Protein AF-A0A1S1V8X4-F1 (afdb_monomer)

Mean predicted aligned error: 3.99 Å

Structure (mmCIF, N/CA/C/O backbone):
data_AF-A0A1S1V8X4-F1
#
_entry.id   AF-A0A1S1V8X4-F1
#
loop_
_atom_site.group_PDB
_atom_site.id
_atom_site.type_symbol
_atom_site.label_atom_id
_atom_site.label_alt_id
_atom_site.label_comp_id
_atom_site.label_asym_id
_atom_site.label_entity_id
_atom_site.label_seq_id
_atom_site.pdbx_PDB_ins_code
_atom_site.Cartn_x
_atom_site.Cartn_y
_atom_site.Cartn_z
_atom_site.occupancy
_atom_site.B_iso_or_equiv
_atom_site.auth_seq_id
_atom_site.auth_comp_id
_atom_site.auth_asym_id
_atom_site.auth_atom_id
_atom_site.pdbx_PDB_model_num
ATOM 1 N N . MET A 1 1 ? -16.326 4.454 9.760 1.00 77.94 1 MET A N 1
ATOM 2 C CA . MET A 1 1 ? -15.404 3.964 8.717 1.00 77.94 1 MET A CA 1
ATOM 3 C C . MET A 1 1 ? -14.803 2.670 9.233 1.00 77.94 1 MET A C 1
ATOM 5 O O . MET A 1 1 ? -14.489 2.622 10.414 1.00 77.94 1 MET A O 1
ATOM 9 N N . THR A 1 2 ? -14.769 1.613 8.429 1.00 92.12 2 THR A N 1
ATOM 10 C CA . THR A 1 2 ? -14.274 0.290 8.850 1.00 92.12 2 THR A CA 1
ATOM 11 C C . THR A 1 2 ? -12.758 0.175 8.656 1.00 92.12 2 THR A C 1
ATOM 13 O O . THR A 1 2 ? -12.177 0.947 7.893 1.00 92.12 2 THR A O 1
ATOM 16 N N . ASN A 1 3 ? -12.111 -0.817 9.282 1.00 92.88 3 ASN A N 1
ATOM 17 C CA . ASN A 1 3 ? -10.682 -1.092 9.050 1.00 92.88 3 ASN A CA 1
ATOM 18 C C . ASN A 1 3 ? -10.402 -1.365 7.566 1.00 92.88 3 ASN A C 1
ATOM 20 O O . ASN A 1 3 ? -9.418 -0.878 7.019 1.00 92.88 3 ASN A O 1
ATOM 24 N N . LYS A 1 4 ? -11.315 -2.065 6.881 1.00 96.38 4 LYS A N 1
ATOM 25 C CA . LYS A 1 4 ? -11.238 -2.285 5.433 1.00 96.38 4 LYS A CA 1
ATOM 26 C C . LYS A 1 4 ? -11.271 -0.974 4.644 1.00 96.38 4 LYS A C 1
ATOM 28 O O . LYS A 1 4 ? -10.468 -0.803 3.731 1.00 96.38 4 LYS A O 1
ATOM 33 N N . ASP A 1 5 ? -12.144 -0.039 5.013 1.00 96.69 5 ASP A N 1
ATOM 34 C CA . ASP A 1 5 ? -12.201 1.276 4.361 1.00 96.69 5 ASP A CA 1
ATOM 35 C C . ASP A 1 5 ? -10.892 2.056 4.555 1.00 96.69 5 ASP A C 1
ATOM 37 O O . ASP A 1 5 ? -10.409 2.678 3.612 1.00 96.69 5 ASP A O 1
ATOM 41 N N . LEU A 1 6 ? -10.287 1.985 5.747 1.00 97.06 6 LEU A N 1
ATOM 42 C CA . LEU A 1 6 ? -8.994 2.613 6.046 1.00 97.06 6 LEU A CA 1
ATOM 43 C C . LEU A 1 6 ? -7.850 1.999 5.226 1.00 97.06 6 LEU A C 1
ATOM 45 O O . LEU A 1 6 ? -7.038 2.733 4.667 1.00 97.06 6 LEU A O 1
ATOM 49 N N . MET A 1 7 ? -7.819 0.673 5.079 1.00 97.94 7 MET A N 1
ATOM 50 C CA . MET A 1 7 ? -6.833 -0.023 4.242 1.00 97.94 7 MET A CA 1
ATOM 51 C C . MET A 1 7 ? -6.974 0.344 2.756 1.00 97.94 7 MET A C 1
ATOM 53 O O . MET A 1 7 ? -5.985 0.625 2.078 1.00 97.94 7 MET A O 1
ATOM 57 N N . LEU A 1 8 ? -8.205 0.418 2.240 1.00 97.75 8 LEU A N 1
ATOM 58 C CA . LEU A 1 8 ? -8.458 0.866 0.866 1.00 97.75 8 LEU A CA 1
ATOM 59 C C . LEU A 1 8 ? -8.122 2.353 0.676 1.00 97.75 8 LEU A C 1
ATOM 61 O O . LEU A 1 8 ? -7.606 2.739 -0.376 1.00 97.75 8 LEU A O 1
ATOM 65 N N . LYS A 1 9 ? -8.367 3.191 1.691 1.00 98.12 9 LYS A N 1
ATOM 66 C CA . LYS A 1 9 ? -7.989 4.610 1.682 1.00 98.12 9 LYS A CA 1
ATOM 67 C C . LYS A 1 9 ? -6.474 4.789 1.645 1.00 98.12 9 LYS A C 1
ATOM 69 O O . LYS A 1 9 ? -5.987 5.611 0.871 1.00 98.12 9 LYS A O 1
ATOM 74 N N . TYR A 1 10 ? -5.742 3.986 2.412 1.00 98.31 10 TYR A N 1
ATOM 75 C CA . TYR A 1 10 ? -4.287 3.934 2.353 1.00 98.31 10 TYR A CA 1
ATOM 76 C C . TYR A 1 10 ? -3.794 3.618 0.931 1.00 98.31 10 TYR A C 1
ATOM 78 O O . TYR A 1 10 ? -2.967 4.359 0.410 1.00 98.31 10 TYR A O 1
ATOM 86 N N . ILE A 1 11 ? -4.362 2.612 0.248 1.00 98.00 11 ILE A N 1
ATOM 87 C CA . ILE A 1 11 ? -3.997 2.306 -1.150 1.00 98.00 11 ILE A CA 1
ATOM 88 C C . ILE A 1 11 ? -4.259 3.489 -2.090 1.00 98.00 11 ILE A C 1
ATOM 90 O O . ILE A 1 11 ? -3.450 3.768 -2.973 1.00 98.00 11 ILE A O 1
ATOM 94 N N . GLN A 1 12 ? -5.359 4.224 -1.906 1.00 97.62 12 GLN A N 1
ATOM 95 C CA . GLN A 1 12 ? -5.619 5.427 -2.702 1.00 97.62 12 GLN A CA 1
ATOM 96 C C . GLN A 1 12 ? -4.532 6.491 -2.509 1.00 97.62 12 GLN A C 1
ATOM 98 O O . GLN A 1 12 ? -4.036 7.025 -3.500 1.00 97.62 12 GLN A O 1
ATOM 103 N N . LYS A 1 13 ? -4.137 6.778 -1.263 1.00 97.62 13 LYS A N 1
ATOM 104 C CA . LYS A 1 13 ? -3.058 7.736 -0.966 1.00 97.62 13 LYS A CA 1
ATOM 105 C C . LYS A 1 13 ? -1.712 7.246 -1.495 1.00 97.62 13 LYS A C 1
ATOM 107 O O . LYS A 1 13 ? -1.004 7.989 -2.163 1.00 97.62 13 LYS A O 1
ATOM 112 N N . PHE A 1 14 ? -1.412 5.964 -1.311 1.00 97.81 14 PHE A N 1
ATOM 113 C CA . PHE A 1 14 ? -0.212 5.327 -1.844 1.00 97.81 14 PHE A CA 1
ATOM 114 C C . PHE A 1 14 ? -0.094 5.480 -3.368 1.00 97.81 14 PHE A C 1
ATOM 116 O O . PHE A 1 14 ? 0.974 5.831 -3.866 1.00 97.81 14 PHE A O 1
ATOM 123 N N . ARG A 1 15 ? -1.189 5.292 -4.119 1.00 95.94 15 ARG A N 1
ATOM 124 C CA . ARG A 1 15 ? -1.216 5.519 -5.577 1.00 95.94 15 ARG A CA 1
ATOM 125 C C . ARG A 1 15 ? -0.902 6.965 -5.941 1.00 95.94 15 ARG A C 1
ATOM 127 O O . ARG A 1 15 ? -0.119 7.198 -6.857 1.00 95.94 15 ARG A O 1
ATOM 134 N N . LEU A 1 16 ? -1.492 7.926 -5.231 1.00 95.19 16 LEU A N 1
ATOM 135 C CA . LEU A 1 16 ? -1.232 9.349 -5.461 1.00 95.19 16 LEU A CA 1
ATOM 136 C C . LEU A 1 16 ? 0.243 9.687 -5.217 1.00 95.19 16 LEU A C 1
ATOM 138 O O . LEU A 1 16 ? 0.875 10.315 -6.063 1.00 95.19 16 LEU A O 1
ATOM 142 N N . GLU A 1 17 ? 0.810 9.195 -4.118 1.00 94.81 17 GLU A N 1
ATOM 143 C CA . GLU A 1 17 ? 2.219 9.398 -3.782 1.00 94.81 17 GLU A CA 1
ATOM 144 C C . GLU A 1 17 ? 3.172 8.742 -4.797 1.00 94.81 17 GLU A C 1
ATOM 146 O O . GLU A 1 17 ? 4.228 9.310 -5.103 1.00 94.81 17 GLU A O 1
ATOM 151 N N . CYS A 1 18 ? 2.798 7.572 -5.338 1.00 92.38 18 CYS A N 1
ATOM 152 C CA . CYS A 1 18 ? 3.511 6.915 -6.435 1.00 92.38 18 CYS A CA 1
ATOM 153 C C . CYS A 1 18 ? 3.514 7.795 -7.686 1.00 92.38 18 CYS A C 1
ATOM 155 O O . CYS A 1 18 ? 4.582 8.058 -8.232 1.00 92.38 18 CYS A O 1
ATOM 157 N N . HIS A 1 19 ? 2.341 8.264 -8.121 1.00 89.75 19 HIS A N 1
ATOM 158 C CA . HIS A 1 19 ? 2.214 9.113 -9.307 1.00 89.75 19 HIS A CA 1
ATOM 159 C C . HIS A 1 19 ? 3.016 10.403 -9.164 1.00 89.75 19 HIS A C 1
ATOM 161 O O . HIS A 1 19 ? 3.830 10.701 -10.030 1.00 89.75 19 HIS A O 1
ATOM 167 N N . TYR A 1 20 ? 2.883 11.095 -8.030 1.00 88.25 20 TYR A N 1
ATOM 168 C CA . TYR A 1 20 ? 3.633 12.319 -7.760 1.00 88.25 20 TYR A CA 1
ATOM 169 C C . TYR A 1 20 ? 5.149 12.120 -7.902 1.00 88.25 20 TYR A C 1
ATOM 171 O O . TYR A 1 20 ? 5.835 12.934 -8.510 1.00 88.25 20 TYR A O 1
ATOM 179 N N . ARG A 1 21 ? 5.693 11.013 -7.383 1.00 88.19 21 ARG A N 1
ATOM 180 C CA . ARG A 1 21 ? 7.138 10.733 -7.464 1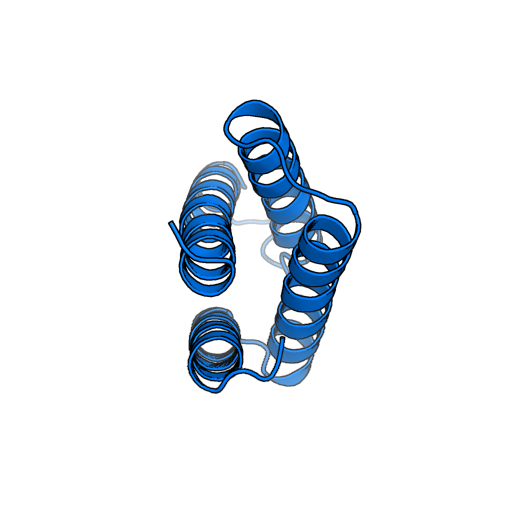.00 88.19 21 ARG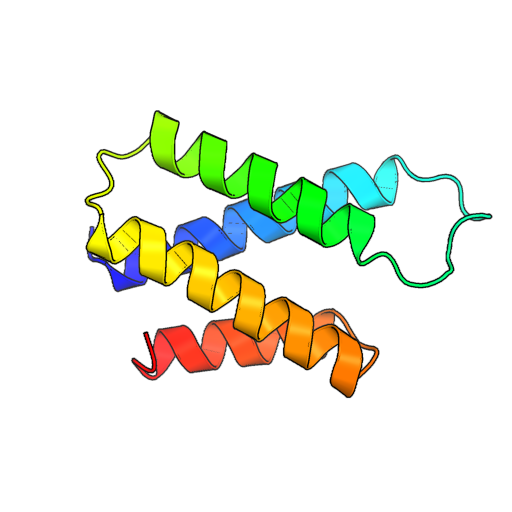 A CA 1
ATOM 181 C C . ARG A 1 21 ? 7.589 10.255 -8.837 1.00 88.19 21 ARG A C 1
ATOM 183 O O . ARG A 1 21 ? 8.695 10.598 -9.251 1.00 88.19 21 ARG A O 1
ATOM 190 N N . LEU A 1 22 ? 6.764 9.472 -9.528 1.00 83.25 22 LEU A N 1
ATOM 191 C CA . LEU A 1 22 ? 7.042 9.044 -10.899 1.00 83.25 22 LEU A CA 1
ATOM 192 C C . LEU A 1 22 ? 7.070 10.250 -11.846 1.00 83.25 22 LEU A C 1
ATOM 194 O O . LEU A 1 22 ? 7.992 10.370 -12.642 1.00 83.25 22 LEU A O 1
ATOM 198 N N . AS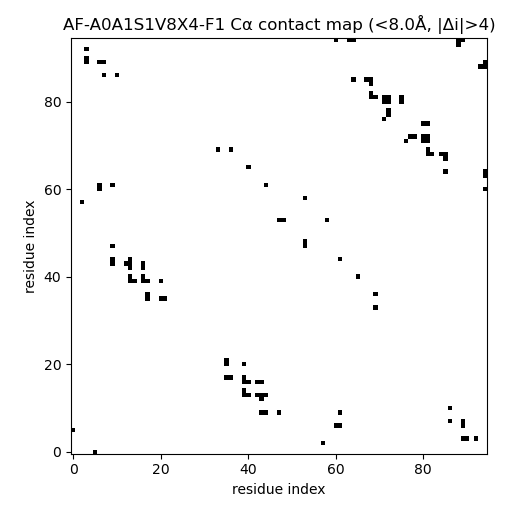P A 1 23 ? 6.153 11.202 -11.678 1.00 80.31 23 ASP A N 1
ATOM 199 C CA . ASP A 1 23 ? 6.132 12.442 -12.463 1.00 80.31 23 ASP A CA 1
ATOM 200 C C . ASP A 1 23 ? 7.350 13.346 -12.181 1.00 80.31 23 ASP A C 1
ATOM 202 O O . ASP A 1 23 ? 7.750 14.150 -13.023 1.00 80.31 23 ASP A O 1
ATOM 206 N N . MET A 1 24 ? 7.961 13.215 -11.000 1.00 76.62 24 MET A N 1
ATOM 207 C CA . MET A 1 24 ? 9.155 13.965 -10.596 1.00 76.62 24 MET A CA 1
ATOM 208 C C . MET A 1 24 ? 10.482 13.275 -10.934 1.00 76.62 24 MET A C 1
ATOM 210 O O . MET A 1 24 ? 11.540 13.887 -10.757 1.00 76.62 24 MET A O 1
ATOM 214 N N . THR A 1 25 ? 10.469 12.017 -11.381 1.00 69.25 25 THR A N 1
ATOM 215 C CA . THR A 1 25 ? 11.699 11.289 -11.711 1.00 69.25 25 THR A CA 1
ATOM 216 C C . THR A 1 25 ? 12.043 11.467 -13.185 1.00 69.25 25 THR A C 1
ATOM 218 O O . THR A 1 25 ? 11.226 11.253 -14.074 1.00 69.25 25 THR A O 1
ATOM 221 N N . ALA A 1 26 ? 13.277 11.901 -13.458 1.00 63.62 26 ALA A N 1
ATOM 222 C CA . ALA A 1 26 ? 13.770 12.013 -14.825 1.00 63.62 26 ALA A CA 1
ATOM 223 C C . ALA A 1 26 ? 13.828 10.617 -15.468 1.00 63.62 26 ALA A C 1
ATOM 225 O O . ALA A 1 26 ? 14.306 9.666 -14.849 1.00 63.62 26 ALA A O 1
ATOM 226 N N . SER A 1 27 ? 13.396 10.522 -16.727 1.00 58.22 27 SER A N 1
ATOM 227 C CA . SER A 1 27 ? 13.228 9.297 -17.529 1.00 58.22 27 SER A CA 1
ATOM 228 C C . SER A 1 27 ? 14.473 8.402 -17.682 1.00 58.22 27 SER A C 1
ATOM 230 O O . SER A 1 27 ? 14.390 7.331 -18.268 1.00 58.22 27 SER A O 1
ATOM 232 N N . GLU A 1 28 ? 15.630 8.817 -17.166 1.00 52.62 28 GLU A N 1
ATOM 233 C CA . GLU A 1 28 ? 16.900 8.080 -17.226 1.00 52.62 28 GLU A CA 1
ATOM 234 C C . GLU A 1 28 ? 17.126 7.145 -16.015 1.00 52.62 28 GLU A C 1
ATOM 236 O O . GLU A 1 28 ? 18.039 6.322 -16.041 1.00 52.62 28 GLU A O 1
ATOM 241 N N . TYR A 1 29 ? 16.287 7.225 -14.971 1.00 51.78 29 TYR A N 1
ATOM 242 C CA . TYR A 1 29 ? 16.388 6.423 -13.735 1.00 51.78 29 TYR A CA 1
ATOM 243 C C . TYR A 1 29 ? 15.430 5.217 -13.681 1.00 51.78 29 TYR A C 1
ATOM 245 O O . TYR A 1 29 ? 15.172 4.676 -12.609 1.00 51.78 29 TYR A O 1
ATOM 253 N N . ASP A 1 30 ? 14.939 4.762 -14.836 1.00 51.62 30 ASP A N 1
ATOM 254 C CA . ASP A 1 30 ? 13.878 3.750 -15.006 1.00 51.62 30 ASP A CA 1
ATOM 255 C C . ASP A 1 30 ? 14.271 2.309 -14.581 1.00 51.62 30 ASP A C 1
ATOM 257 O O . ASP A 1 30 ? 13.591 1.329 -14.883 1.00 51.62 30 ASP A O 1
ATOM 261 N N . GLN A 1 31 ? 15.390 2.142 -13.866 1.00 52.03 31 GLN A N 1
ATOM 262 C CA . GLN A 1 31 ? 15.789 0.859 -13.291 1.00 52.03 31 GLN A CA 1
ATOM 263 C C . GLN A 1 31 ? 15.074 0.640 -11.954 1.00 52.03 31 GLN A C 1
ATOM 265 O O . GLN A 1 31 ? 15.502 1.129 -10.914 1.00 52.03 31 GLN A O 1
ATOM 270 N N . MET A 1 32 ? 13.972 -0.110 -12.016 1.00 61.47 32 MET A N 1
ATOM 271 C CA . MET A 1 32 ? 13.181 -0.649 -10.905 1.00 61.47 32 MET A CA 1
ATOM 272 C C . MET A 1 32 ? 12.850 0.378 -9.789 1.00 61.47 32 MET A C 1
ATOM 274 O O . MET A 1 32 ? 13.602 0.543 -8.821 1.00 61.47 32 MET A O 1
ATOM 278 N N . PRO A 1 33 ? 11.684 1.048 -9.855 1.00 72.38 33 PRO A N 1
ATOM 279 C CA . PRO A 1 33 ? 11.312 2.159 -8.971 1.00 72.38 33 PRO A CA 1
ATOM 280 C C . PRO A 1 33 ? 10.933 1.729 -7.535 1.00 72.38 33 PRO A C 1
ATOM 282 O O . PRO A 1 33 ? 10.107 2.362 -6.887 1.00 72.38 33 PRO A O 1
ATOM 285 N N . ILE A 1 34 ? 11.545 0.678 -6.978 1.00 81.06 34 ILE A N 1
ATOM 286 C CA . ILE A 1 34 ? 11.291 0.208 -5.601 1.00 81.06 34 ILE A CA 1
ATOM 287 C C . ILE A 1 34 ? 11.514 1.339 -4.590 1.00 81.06 34 ILE A C 1
ATOM 289 O O . ILE A 1 34 ? 10.723 1.531 -3.672 1.00 81.06 34 ILE A O 1
ATOM 293 N N . HIS A 1 35 ? 12.556 2.148 -4.786 1.00 84.25 35 HIS A N 1
ATOM 294 C CA . HIS A 1 35 ? 12.824 3.309 -3.937 1.00 84.25 35 HIS A CA 1
ATOM 295 C C . HIS A 1 35 ? 11.708 4.370 -4.014 1.00 84.25 35 HIS A C 1
ATOM 297 O O . HIS A 1 35 ? 11.408 5.011 -3.005 1.00 84.25 35 HIS A O 1
ATOM 303 N N . ILE A 1 36 ? 11.059 4.516 -5.177 1.00 88.31 36 ILE A N 1
ATOM 304 C CA . ILE A 1 36 ? 9.890 5.383 -5.359 1.00 88.31 36 ILE A CA 1
ATOM 305 C C . ILE A 1 36 ? 8.709 4.832 -4.566 1.00 88.31 36 ILE A C 1
ATOM 307 O O . ILE A 1 36 ? 8.096 5.576 -3.803 1.00 88.31 36 ILE A O 1
ATOM 311 N N . TYR A 1 37 ? 8.425 3.533 -4.686 1.00 92.12 37 TYR A N 1
ATOM 312 C CA . TYR A 1 37 ? 7.328 2.890 -3.961 1.00 92.12 37 TYR A CA 1
ATOM 313 C C . TYR A 1 37 ? 7.540 2.931 -2.450 1.00 92.12 37 TYR A C 1
ATOM 315 O O . TYR A 1 37 ? 6.621 3.279 -1.717 1.00 92.12 37 TYR A O 1
ATOM 323 N N . LYS A 1 38 ? 8.765 2.719 -1.970 1.00 93.94 38 LYS A N 1
ATOM 324 C CA . LYS A 1 38 ? 9.097 2.878 -0.551 1.00 93.94 38 LYS A CA 1
ATOM 325 C C . LYS A 1 38 ? 8.868 4.307 -0.062 1.00 93.94 38 LYS A C 1
ATOM 327 O O . LYS A 1 38 ? 8.310 4.525 1.014 1.00 93.94 38 LYS A O 1
ATOM 332 N N . GLY A 1 39 ? 9.280 5.295 -0.857 1.00 93.81 39 GLY A N 1
ATOM 333 C CA . GLY A 1 39 ? 9.033 6.706 -0.565 1.00 93.81 39 GLY A CA 1
ATOM 334 C C . GLY A 1 39 ? 7.546 7.069 -0.584 1.00 93.81 39 GLY A C 1
ATOM 335 O O . GLY A 1 39 ? 7.121 7.913 0.206 1.00 93.81 39 GLY A O 1
ATOM 336 N N . ALA A 1 40 ? 6.767 6.437 -1.462 1.00 95.88 40 ALA A N 1
ATOM 337 C CA . ALA A 1 40 ? 5.327 6.625 -1.557 1.00 95.88 40 ALA A CA 1
ATOM 338 C C . ALA A 1 40 ? 4.579 5.973 -0.388 1.00 95.88 40 ALA A C 1
ATOM 340 O O . ALA A 1 40 ? 3.663 6.578 0.160 1.00 95.88 40 ALA A O 1
ATOM 341 N N . HIS A 1 41 ? 5.007 4.784 0.041 1.00 97.62 41 HIS A N 1
ATOM 342 C CA . HIS A 1 41 ? 4.490 4.124 1.237 1.00 97.62 41 HIS A C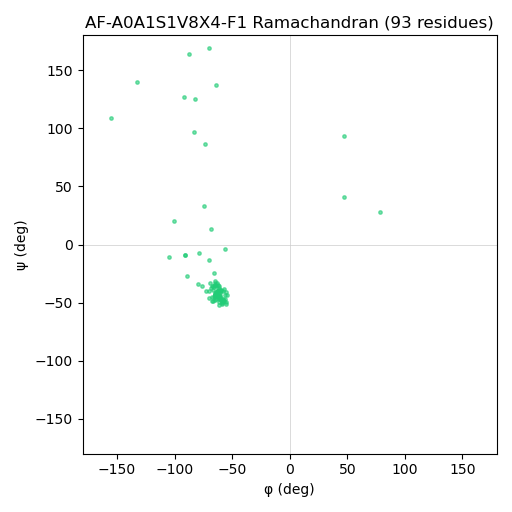A 1
ATOM 343 C C . HIS A 1 41 ? 4.686 4.997 2.467 1.00 97.62 41 HIS A C 1
ATOM 345 O O . HIS A 1 41 ? 3.716 5.267 3.166 1.00 97.62 41 HIS A O 1
ATOM 351 N N . LYS A 1 42 ? 5.906 5.507 2.681 1.00 97.25 42 LYS A N 1
ATOM 352 C CA . LYS A 1 42 ? 6.179 6.402 3.807 1.00 97.25 42 LYS A CA 1
ATOM 353 C C . LYS A 1 42 ? 5.266 7.632 3.789 1.00 97.25 42 LYS A C 1
ATOM 355 O O . LYS A 1 42 ? 4.658 7.939 4.804 1.00 97.25 42 LYS A O 1
ATOM 360 N N . GLY A 1 43 ? 5.145 8.300 2.638 1.00 97.06 43 GLY A N 1
ATOM 361 C CA . GLY A 1 43 ? 4.284 9.479 2.500 1.00 97.06 43 GLY A CA 1
ATOM 362 C C . GLY A 1 43 ? 2.820 9.174 2.821 1.00 97.06 43 GLY A C 1
ATOM 363 O O . GLY A 1 43 ? 2.218 9.841 3.657 1.00 97.06 43 GLY A O 1
ATOM 364 N N . ALA A 1 44 ? 2.276 8.108 2.231 1.00 97.94 44 ALA A N 1
ATOM 365 C CA . ALA A 1 44 ? 0.898 7.695 2.469 1.00 97.94 44 ALA A CA 1
ATOM 366 C C . ALA A 1 44 ? 0.661 7.233 3.915 1.00 97.94 44 ALA A C 1
ATOM 368 O O . ALA A 1 44 ? -0.401 7.496 4.473 1.00 97.94 44 ALA A O 1
ATOM 369 N N . PHE A 1 45 ? 1.630 6.553 4.531 1.00 97.88 45 PHE A N 1
ATOM 370 C CA . PHE A 1 45 ? 1.551 6.105 5.919 1.00 97.88 45 PHE A CA 1
ATOM 371 C C . PHE A 1 45 ? 1.558 7.292 6.890 1.00 97.88 45 PHE A C 1
ATOM 373 O O . PHE A 1 45 ? 0.676 7.379 7.742 1.00 97.88 45 PHE A O 1
ATOM 380 N N . ASP A 1 46 ? 2.490 8.236 6.722 1.00 97.25 46 ASP A N 1
ATOM 381 C CA . ASP A 1 46 ? 2.572 9.456 7.535 1.00 97.25 46 ASP A CA 1
ATOM 382 C C . ASP A 1 46 ? 1.274 10.283 7.416 1.00 97.25 46 ASP A C 1
ATOM 384 O O . ASP A 1 46 ? 0.747 10.780 8.413 1.00 97.25 46 ASP A O 1
ATOM 388 N N . GLU A 1 47 ? 0.703 10.372 6.210 1.00 97.00 47 GLU A N 1
ATOM 389 C CA . GLU A 1 47 ? -0.569 11.057 5.970 1.00 97.00 47 GLU A CA 1
ATOM 390 C C . GLU A 1 47 ? -1.739 10.344 6.666 1.00 97.00 47 GLU A C 1
ATOM 392 O O . GLU A 1 47 ? -2.532 10.992 7.351 1.00 97.00 47 GLU A O 1
ATOM 397 N N . MET A 1 48 ? -1.819 9.011 6.569 1.00 97.44 48 MET A N 1
ATOM 398 C CA . MET A 1 48 ? -2.840 8.219 7.262 1.00 97.44 48 MET A CA 1
ATOM 399 C C . MET A 1 48 ? -2.751 8.373 8.786 1.00 97.44 48 MET A C 1
ATOM 401 O O . MET A 1 48 ? -3.784 8.527 9.432 1.00 97.44 48 MET A O 1
ATOM 405 N N . MET A 1 49 ? -1.539 8.387 9.346 1.00 95.44 49 MET A N 1
ATOM 406 C CA . MET A 1 49 ? -1.292 8.631 10.773 1.00 95.44 49 MET A CA 1
ATOM 407 C C . MET A 1 49 ? -1.690 10.044 11.217 1.00 95.44 49 MET A C 1
ATOM 409 O O . MET A 1 49 ? -2.072 10.244 12.367 1.00 95.44 49 MET A O 1
ATOM 413 N N . SER A 1 50 ? -1.579 11.033 10.326 1.00 95.12 50 SER A N 1
ATOM 414 C CA . SER A 1 50 ? -1.957 12.419 10.622 1.00 95.12 50 SER A CA 1
ATOM 415 C C . SER A 1 50 ? -3.467 12.666 10.540 1.00 95.12 50 SER A C 1
ATOM 417 O O . SER A 1 50 ? -4.001 13.483 11.287 1.00 95.12 50 SER A O 1
ATOM 419 N N . GLU A 1 51 ? -4.155 11.969 9.632 1.00 95.81 51 GLU A N 1
ATOM 420 C CA . GLU A 1 51 ? -5.587 12.154 9.374 1.00 95.81 51 GLU A CA 1
ATOM 421 C C . GLU A 1 51 ? -6.476 11.276 10.255 1.00 95.81 51 GLU A C 1
ATOM 423 O O . GLU A 1 51 ? -7.631 11.624 10.510 1.00 95.81 51 GLU A O 1
ATOM 428 N N . PHE A 1 52 ? -5.961 10.130 10.701 1.00 94.06 52 PHE A N 1
ATOM 429 C CA . PHE A 1 52 ? -6.730 9.120 11.412 1.00 94.06 52 PHE A CA 1
ATOM 430 C C . PHE A 1 52 ? -5.981 8.655 12.661 1.00 94.06 52 PHE A C 1
ATOM 432 O O . PHE A 1 52 ? -4.776 8.418 12.632 1.00 94.06 52 PHE A O 1
ATOM 439 N N . GLU A 1 53 ? -6.711 8.454 13.758 1.00 89.56 53 GLU A N 1
ATOM 440 C CA . GLU A 1 53 ? -6.180 7.770 14.940 1.00 89.56 53 GLU A CA 1
ATOM 441 C C . GLU A 1 53 ? -6.076 6.266 14.645 1.00 89.56 53 GLU A C 1
ATOM 443 O O . GLU A 1 53 ? -7.010 5.501 14.885 1.00 89.56 53 GLU A O 1
ATOM 448 N N . LEU A 1 54 ? -4.955 5.849 14.050 1.00 93.06 54 LEU A N 1
ATOM 449 C CA . LEU A 1 54 ? -4.677 4.443 13.767 1.00 93.06 54 LEU A CA 1
ATOM 450 C C . LEU A 1 54 ? -4.128 3.749 15.015 1.00 93.06 54 LEU A C 1
ATOM 452 O O . LEU A 1 54 ? -3.102 4.162 15.562 1.00 93.06 54 LEU A O 1
ATOM 456 N N . ASP A 1 55 ? -4.760 2.654 15.430 1.00 94.50 55 ASP A N 1
ATOM 457 C CA . ASP A 1 55 ? -4.181 1.766 16.436 1.00 94.50 55 ASP A CA 1
ATOM 458 C C . ASP A 1 55 ? -2.967 0.993 15.884 1.00 94.50 55 ASP A C 1
ATOM 460 O O . ASP A 1 55 ? -2.666 1.008 14.685 1.00 94.50 55 ASP A O 1
ATOM 464 N N . SER A 1 56 ? -2.227 0.335 16.778 1.00 95.38 56 SER A N 1
ATOM 465 C CA . SER A 1 56 ? -1.025 -0.418 16.409 1.00 95.38 56 SER A CA 1
ATOM 466 C C . SER A 1 56 ? -1.323 -1.579 15.459 1.00 95.38 56 SER A C 1
ATOM 468 O O . SER A 1 56 ? -0.524 -1.850 14.569 1.00 95.38 56 SER A O 1
ATOM 470 N N . GLU A 1 57 ? -2.477 -2.237 15.613 1.00 95.94 57 GLU A N 1
ATOM 471 C CA . GLU A 1 57 ? -2.872 -3.353 14.748 1.00 95.94 57 GLU A CA 1
ATOM 472 C C . GLU A 1 57 ? -3.056 -2.870 13.304 1.00 95.94 57 GLU A C 1
ATOM 474 O O . GLU A 1 57 ? -2.541 -3.467 12.358 1.00 95.94 57 GLU A O 1
ATOM 479 N N . LEU A 1 58 ? -3.761 -1.757 13.113 1.00 96.06 58 LEU A N 1
ATOM 480 C CA . LEU A 1 58 ? -4.010 -1.209 11.792 1.00 96.06 58 LEU A CA 1
ATOM 481 C C . LEU A 1 58 ? -2.727 -0.667 11.156 1.00 96.06 58 LEU A C 1
ATOM 483 O O . LEU A 1 58 ? -2.521 -0.866 9.962 1.00 96.06 58 LEU A O 1
ATOM 487 N N . GLN A 1 59 ? -1.836 -0.055 11.937 1.00 97.25 59 GLN A N 1
ATOM 488 C CA . GLN A 1 59 ? -0.508 0.349 11.465 1.00 97.25 59 GLN A CA 1
ATOM 489 C C . GLN A 1 59 ? 0.299 -0.846 10.932 1.00 97.25 59 GLN A C 1
ATOM 491 O O . GLN A 1 59 ? 0.847 -0.784 9.830 1.00 97.25 59 GLN A O 1
ATOM 496 N N . GLU A 1 60 ? 0.334 -1.958 11.669 1.00 97.62 60 GLU A N 1
ATOM 497 C CA . GLU A 1 60 ? 0.988 -3.197 11.230 1.00 97.62 60 GLU A CA 1
ATOM 498 C C . GLU A 1 60 ? 0.359 -3.759 9.948 1.00 97.62 60 GLU A C 1
ATOM 500 O O . GLU A 1 60 ? 1.079 -4.209 9.049 1.00 97.62 60 GLU A O 1
ATOM 505 N N . LYS A 1 61 ? -0.968 -3.665 9.803 1.00 97.56 61 LYS A N 1
ATOM 506 C CA . LYS A 1 61 ? -1.666 -4.053 8.568 1.00 97.56 61 LYS A CA 1
ATOM 507 C C . LYS A 1 61 ? -1.286 -3.179 7.381 1.00 97.56 61 LYS A C 1
ATOM 509 O O . LYS A 1 61 ? -1.036 -3.719 6.308 1.00 97.56 61 LYS A O 1
ATOM 514 N N . LEU A 1 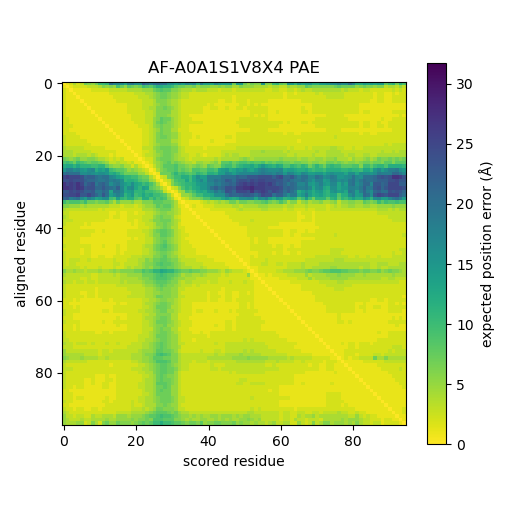62 ? -1.192 -1.857 7.544 1.00 98.19 62 LEU A N 1
ATOM 515 C CA . LEU A 1 62 ? -0.777 -0.966 6.450 1.00 98.19 62 LEU A CA 1
ATOM 516 C C . LEU A 1 62 ? 0.651 -1.274 5.972 1.00 98.19 62 LEU A C 1
ATOM 518 O O . LEU A 1 62 ? 0.902 -1.290 4.766 1.00 98.19 62 LEU A O 1
ATOM 522 N N . ASN A 1 63 ? 1.562 -1.581 6.900 1.00 98.19 63 ASN A N 1
ATOM 523 C CA . ASN A 1 63 ? 2.911 -2.042 6.563 1.00 98.19 63 ASN A CA 1
ATOM 524 C C . ASN A 1 63 ? 2.876 -3.398 5.840 1.00 98.19 63 ASN A C 1
ATOM 526 O O . ASN A 1 63 ? 3.468 -3.542 4.776 1.00 98.19 63 ASN A O 1
ATOM 530 N N . SER A 1 64 ? 2.088 -4.356 6.336 1.00 98.19 64 SER A N 1
ATOM 531 C CA . SER A 1 64 ? 1.933 -5.680 5.711 1.00 98.19 64 SER A CA 1
ATOM 532 C C . SER A 1 64 ? 1.348 -5.603 4.294 1.00 98.19 64 SER A C 1
ATOM 534 O O . SER A 1 64 ? 1.733 -6.365 3.407 1.00 98.19 64 SER A O 1
ATOM 536 N N . ILE A 1 65 ? 0.432 -4.660 4.054 1.00 98.44 65 ILE A N 1
ATOM 537 C CA . ILE A 1 65 ? -0.123 -4.370 2.728 1.00 98.44 65 ILE A CA 1
ATOM 538 C C . ILE A 1 65 ? 0.971 -3.857 1.784 1.00 98.44 65 ILE A C 1
ATOM 540 O O . ILE A 1 65 ? 1.008 -4.262 0.618 1.00 98.44 65 ILE A O 1
ATOM 544 N N . TYR A 1 66 ? 1.855 -2.973 2.260 1.00 98.12 66 TYR A N 1
ATOM 545 C CA . TYR A 1 66 ? 2.994 -2.511 1.467 1.00 98.12 66 TYR A CA 1
ATOM 546 C C . TYR A 1 66 ? 3.969 -3.648 1.164 1.00 98.12 66 TYR A C 1
ATOM 548 O O . TYR A 1 66 ? 4.311 -3.835 0.000 1.00 98.12 66 TYR A O 1
ATOM 556 N N . ASP A 1 67 ? 4.349 -4.443 2.162 1.00 97.62 67 ASP A N 1
ATOM 557 C CA . ASP A 1 67 ? 5.260 -5.578 1.980 1.00 97.62 67 ASP A CA 1
ATOM 558 C C . ASP A 1 67 ? 4.700 -6.579 0.958 1.00 97.62 67 ASP A C 1
ATOM 560 O O . ASP A 1 67 ? 5.416 -7.085 0.086 1.00 97.62 67 ASP A O 1
ATOM 564 N N . PHE A 1 68 ? 3.386 -6.827 1.005 1.00 98.00 68 PHE A N 1
ATOM 565 C CA . PHE A 1 68 ? 2.699 -7.633 0.003 1.00 98.00 68 PHE A CA 1
ATOM 566 C C . PHE A 1 68 ? 2.799 -7.005 -1.391 1.00 98.00 68 PHE A C 1
ATOM 568 O O . PHE A 1 68 ? 3.175 -7.693 -2.340 1.00 98.00 68 PHE A O 1
ATOM 575 N N . PHE A 1 69 ? 2.492 -5.713 -1.526 1.00 97.38 69 PHE A N 1
ATOM 576 C CA . PHE A 1 69 ? 2.602 -4.998 -2.797 1.00 97.38 69 PHE A CA 1
ATOM 577 C C . PHE A 1 69 ? 4.033 -5.042 -3.359 1.00 97.38 69 PHE A C 1
ATOM 579 O O . PHE A 1 69 ? 4.215 -5.375 -4.530 1.00 97.38 69 PHE A O 1
ATOM 586 N N . GLU A 1 70 ? 5.039 -4.746 -2.532 1.00 95.69 70 GLU A N 1
ATOM 587 C CA . GLU A 1 70 ? 6.456 -4.724 -2.904 1.00 95.69 70 GLU A CA 1
ATOM 588 C C . GLU A 1 70 ? 6.908 -6.098 -3.408 1.00 95.69 70 GLU A C 1
ATOM 590 O O . GLU A 1 70 ? 7.507 -6.217 -4.479 1.00 95.69 70 GLU A O 1
ATOM 595 N N . ARG A 1 71 ? 6.536 -7.167 -2.698 1.00 96.00 71 ARG A N 1
ATOM 596 C CA . ARG A 1 71 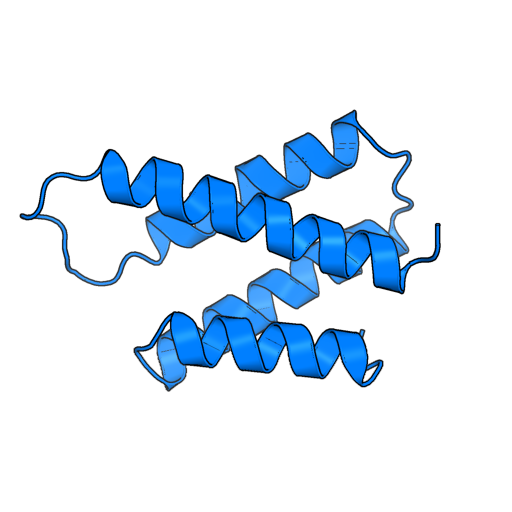? 6.806 -8.531 -3.154 1.00 96.00 71 ARG A CA 1
ATOM 597 C C . ARG A 1 71 ? 6.182 -8.801 -4.524 1.00 96.00 71 ARG A C 1
ATOM 599 O O . ARG A 1 71 ? 6.866 -9.299 -5.415 1.00 96.00 71 ARG A O 1
ATOM 606 N N . ILE A 1 72 ? 4.903 -8.470 -4.719 1.00 95.75 72 ILE A N 1
ATOM 607 C CA . ILE A 1 72 ? 4.222 -8.751 -5.989 1.00 95.75 72 ILE A CA 1
ATOM 608 C C . ILE A 1 72 ? 4.803 -7.919 -7.135 1.00 95.75 72 ILE A C 1
ATOM 610 O O . ILE A 1 72 ? 4.947 -8.447 -8.239 1.00 95.75 72 ILE A O 1
ATOM 614 N N . VAL A 1 73 ? 5.156 -6.649 -6.912 1.00 93.38 73 VAL A N 1
ATOM 615 C CA . VAL A 1 73 ? 5.742 -5.826 -7.980 1.00 93.38 73 VAL A CA 1
ATOM 616 C C . VAL A 1 73 ? 7.119 -6.345 -8.383 1.00 93.38 73 VAL A C 1
ATOM 618 O O . VAL A 1 73 ? 7.411 -6.363 -9.573 1.00 93.38 73 VAL A O 1
ATOM 621 N N . VAL A 1 74 ? 7.913 -6.864 -7.440 1.00 91.56 74 VAL A N 1
ATOM 622 C CA . VAL A 1 74 ? 9.194 -7.528 -7.731 1.00 91.56 74 VAL A CA 1
ATOM 623 C C . VAL A 1 74 ? 8.987 -8.844 -8.485 1.00 91.56 74 VAL A C 1
ATOM 625 O O . VAL A 1 74 ? 9.665 -9.100 -9.475 1.00 91.56 74 VAL A O 1
ATOM 628 N N . GLU A 1 75 ? 8.039 -9.679 -8.056 1.00 93.38 75 GLU A N 1
ATOM 629 C CA . GLU A 1 75 ? 7.779 -10.985 -8.678 1.00 93.38 75 GLU A CA 1
ATOM 630 C C . GLU A 1 75 ? 7.167 -10.891 -10.081 1.00 93.38 75 GLU A C 1
ATOM 632 O O . GLU A 1 75 ? 7.362 -11.784 -10.908 1.00 93.38 75 GLU A O 1
ATOM 637 N N . LYS A 1 76 ? 6.342 -9.869 -10.327 1.00 91.81 76 LYS A N 1
ATOM 638 C CA . LYS A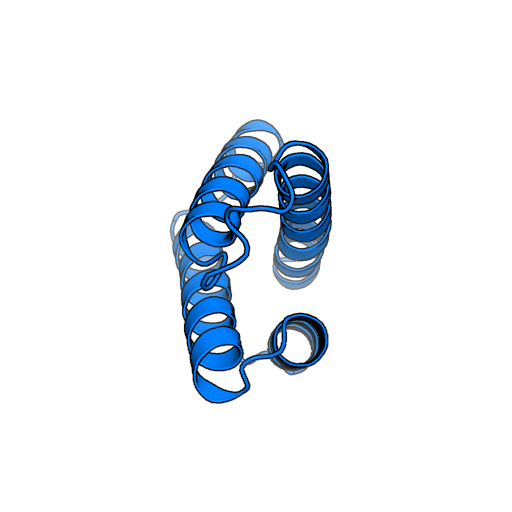 1 76 ? 5.580 -9.713 -11.576 1.00 91.81 76 LYS A CA 1
ATOM 639 C C . LYS A 1 76 ? 6.151 -8.656 -12.506 1.00 91.81 76 LYS A C 1
ATOM 641 O O . LYS A 1 76 ? 5.667 -8.571 -13.632 1.00 91.81 76 LYS A O 1
ATOM 646 N N . ASP A 1 77 ? 7.105 -7.862 -12.025 1.00 88.88 77 ASP A N 1
ATOM 647 C CA . ASP A 1 77 ? 7.676 -6.705 -12.719 1.00 88.88 77 ASP A CA 1
ATOM 648 C C . ASP A 1 77 ? 6.587 -5.796 -13.319 1.00 88.88 77 ASP A C 1
ATOM 650 O O . ASP A 1 77 ? 6.616 -5.386 -14.478 1.00 88.88 77 ASP A O 1
ATOM 654 N N . ASN A 1 78 ? 5.504 -5.589 -12.557 1.00 89.62 78 ASN A N 1
ATOM 655 C CA . ASN A 1 78 ? 4.321 -4.901 -13.061 1.00 89.62 78 ASN A CA 1
ATOM 656 C C . ASN A 1 78 ? 3.500 -4.251 -11.943 1.00 89.62 78 ASN A C 1
ATOM 658 O O . ASN A 1 78 ? 2.782 -4.926 -11.198 1.00 89.62 78 ASN A O 1
ATOM 662 N N . TYR A 1 79 ? 3.549 -2.918 -11.896 1.00 91.12 79 TYR A N 1
ATOM 663 C CA . TYR A 1 79 ? 2.815 -2.092 -10.935 1.00 91.12 79 TYR A CA 1
ATOM 664 C C . TYR A 1 79 ? 1.306 -2.363 -10.943 1.00 91.12 79 TYR A C 1
ATOM 666 O O . TYR A 1 79 ? 0.712 -2.615 -9.899 1.00 91.12 79 TYR A O 1
ATOM 674 N N . ASN A 1 80 ? 0.679 -2.362 -12.124 1.00 92.00 80 ASN A N 1
ATOM 675 C CA . ASN A 1 80 ? -0.774 -2.511 -12.253 1.00 92.00 80 ASN A CA 1
ATOM 676 C C . ASN A 1 80 ? -1.254 -3.888 -11.775 1.00 92.00 80 ASN A C 1
ATOM 678 O O . ASN A 1 80 ? -2.3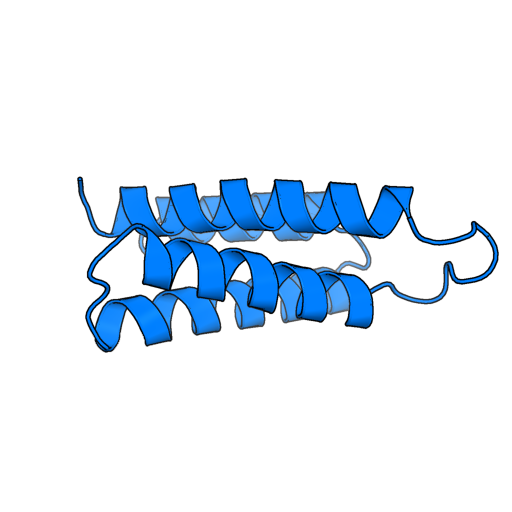63 -4.027 -11.256 1.00 92.00 80 ASN A O 1
ATOM 682 N N . ILE A 1 81 ? -0.434 -4.928 -11.964 1.00 95.44 81 ILE A N 1
ATOM 683 C CA . ILE A 1 81 ? -0.728 -6.263 -11.441 1.00 95.44 81 ILE A CA 1
ATOM 684 C C . ILE A 1 81 ? -0.599 -6.273 -9.918 1.00 95.44 81 ILE A C 1
ATOM 686 O O . ILE A 1 81 ? -1.504 -6.795 -9.265 1.00 95.44 81 ILE A O 1
ATOM 690 N N . ALA A 1 82 ? 0.473 -5.694 -9.370 1.00 95.81 82 ALA A N 1
ATOM 691 C CA . ALA A 1 82 ? 0.682 -5.598 -7.929 1.00 95.81 82 ALA A CA 1
ATOM 692 C C . ALA A 1 82 ? -0.460 -4.850 -7.240 1.00 95.81 82 ALA A C 1
ATOM 694 O O . ALA A 1 82 ? -1.111 -5.408 -6.365 1.00 95.81 82 ALA A O 1
ATOM 695 N N . ASP A 1 83 ? -0.800 -3.661 -7.729 1.00 96.38 83 ASP A N 1
ATOM 696 C CA . ASP A 1 83 ? -1.892 -2.838 -7.217 1.00 96.38 83 ASP A CA 1
ATOM 697 C C . ASP A 1 83 ? -3.235 -3.588 -7.195 1.00 96.38 83 ASP A C 1
ATOM 699 O O . ASP A 1 83 ? -3.908 -3.681 -6.165 1.00 96.38 83 ASP A O 1
ATOM 703 N N . ARG A 1 84 ? -3.606 -4.199 -8.325 1.00 98.06 84 ARG A N 1
ATOM 704 C CA . ARG A 1 84 ? -4.861 -4.948 -8.440 1.00 98.06 84 ARG A CA 1
ATOM 705 C C . ARG A 1 84 ? -4.909 -6.146 -7.495 1.00 98.06 84 ARG A C 1
ATOM 707 O O . ARG A 1 84 ? -5.979 -6.456 -6.975 1.00 98.06 84 ARG A O 1
ATOM 714 N N . LEU A 1 85 ? -3.798 -6.864 -7.329 1.00 98.06 85 LEU A N 1
ATOM 715 C CA . LEU A 1 85 ? -3.740 -8.014 -6.427 1.00 98.06 85 LEU A CA 1
ATOM 716 C C . LEU A 1 85 ? -3.805 -7.574 -4.964 1.00 98.06 85 LEU A C 1
ATOM 718 O O . LEU A 1 85 ? -4.549 -8.182 -4.201 1.00 98.06 85 LEU A O 1
ATOM 722 N N . THR A 1 86 ? -3.132 -6.484 -4.599 1.00 98.19 86 THR A N 1
ATOM 723 C CA . THR A 1 86 ? -3.197 -5.911 -3.250 1.00 98.19 86 THR A CA 1
ATOM 724 C C . THR A 1 86 ? -4.616 -5.474 -2.888 1.00 98.19 86 THR A C 1
ATOM 726 O O . THR A 1 86 ? -5.109 -5.827 -1.819 1.00 98.19 86 THR A O 1
ATOM 729 N N . VAL A 1 87 ? -5.328 -4.784 -3.789 1.00 98.19 87 VAL A N 1
ATOM 730 C CA . VAL A 1 87 ? -6.738 -4.420 -3.549 1.00 98.19 87 VAL A CA 1
ATOM 731 C C . VAL A 1 87 ? -7.610 -5.655 -3.362 1.00 98.19 87 VAL A C 1
ATOM 733 O O . VAL A 1 87 ? -8.395 -5.699 -2.420 1.00 98.19 87 VAL A O 1
ATOM 736 N N . LYS A 1 88 ? -7.453 -6.678 -4.210 1.00 98.31 88 LYS A N 1
ATOM 737 C CA . LYS A 1 88 ? -8.220 -7.924 -4.077 1.00 98.31 88 LYS A CA 1
ATOM 738 C C . LYS A 1 88 ? -7.966 -8.630 -2.746 1.00 98.31 88 LYS A C 1
ATOM 740 O O . LYS A 1 88 ? -8.918 -9.141 -2.166 1.00 98.31 88 LYS A O 1
ATOM 745 N N . ALA A 1 89 ? -6.727 -8.637 -2.260 1.00 97.94 89 ALA A N 1
ATOM 746 C CA . ALA A 1 89 ? -6.372 -9.230 -0.974 1.00 97.94 89 ALA A CA 1
ATOM 747 C C . ALA A 1 89 ? -7.041 -8.486 0.200 1.00 97.94 89 ALA A C 1
ATOM 749 O O . ALA A 1 89 ? -7.651 -9.113 1.066 1.00 97.94 89 ALA A O 1
ATOM 750 N N . ILE A 1 90 ? -7.050 -7.146 0.177 1.00 97.81 90 ILE A N 1
ATOM 751 C CA . ILE A 1 90 ? -7.798 -6.328 1.152 1.00 97.81 90 ILE A CA 1
ATOM 752 C C . ILE A 1 90 ? -9.303 -6.606 1.051 1.00 97.81 90 ILE A C 1
ATOM 754 O O . ILE A 1 90 ? -9.999 -6.761 2.055 1.00 97.81 90 ILE A O 1
ATOM 758 N N . GLU A 1 91 ? -9.839 -6.677 -0.168 1.00 97.00 91 GLU A N 1
ATOM 759 C CA . GLU A 1 91 ? -11.261 -6.923 -0.379 1.00 97.00 91 GLU A CA 1
ATOM 760 C C . GLU A 1 91 ? -11.705 -8.309 0.091 1.00 97.00 91 GLU A C 1
ATOM 762 O O . GLU A 1 91 ? -12.816 -8.422 0.621 1.00 97.00 91 GLU A O 1
ATOM 767 N N . GLY A 1 92 ? -10.834 -9.308 -0.065 1.00 96.38 92 GLY A N 1
ATOM 768 C CA . GLY A 1 92 ? -11.010 -10.690 0.372 1.00 96.38 92 GLY A CA 1
ATOM 769 C C . GLY A 1 92 ? -10.773 -10.932 1.865 1.00 96.38 92 GLY A C 1
ATOM 770 O O . GLY A 1 92 ? -11.076 -12.026 2.333 1.00 96.38 92 GLY A O 1
ATOM 771 N N . GLY A 1 93 ? -10.292 -9.931 2.613 1.00 93.44 93 GLY A N 1
ATOM 772 C CA . GLY A 1 93 ? -10.051 -10.041 4.055 1.00 93.44 93 GLY A CA 1
ATOM 773 C C . GLY A 1 93 ? -8.768 -10.790 4.417 1.00 93.44 93 GLY A C 1
ATOM 774 O O .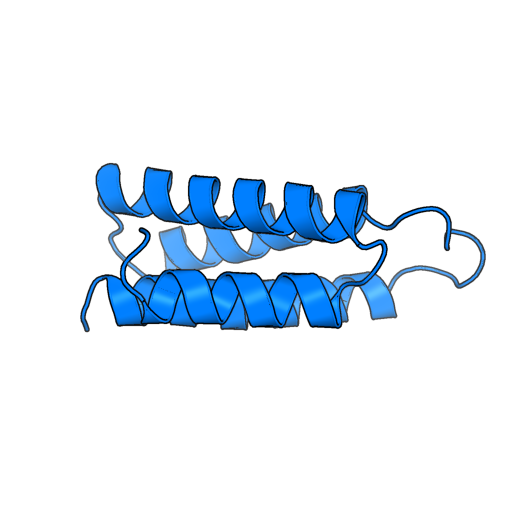 GLY A 1 93 ? -8.710 -11.412 5.473 1.00 93.44 93 GLY A O 1
ATOM 775 N N . GLU A 1 94 ? -7.755 -10.758 3.546 1.00 94.06 94 GLU A N 1
ATOM 776 C CA . GLU A 1 94 ? -6.430 -11.323 3.847 1.00 94.06 94 GLU A CA 1
ATOM 777 C C . GLU A 1 94 ? -5.658 -10.512 4.909 1.00 94.06 94 GLU A C 1
ATOM 779 O O . GLU A 1 94 ? -4.677 -11.015 5.456 1.00 94.06 94 GLU A O 1
ATOM 784 N N . PHE A 1 95 ? -6.118 -9.290 5.215 1.00 91.38 95 PHE A N 1
ATOM 785 C CA . PHE A 1 95 ? -5.556 -8.358 6.200 1.00 91.38 95 PHE A CA 1
ATOM 786 C C . PHE A 1 95 ? -6.616 -7.927 7.227 1.00 91.38 95 PHE A C 1
ATOM 788 O O . PHE A 1 95 ? -7.786 -7.717 6.831 1.00 91.38 95 PHE A O 1
#

Solvent-accessible surface area (backbone atoms only — not comparable to full-atom values): 5347 Å² total; per-residue (Å²): 137,50,72,65,53,52,54,54,49,41,51,54,42,26,51,52,39,35,50,60,49,55,76,69,50,65,87,86,63,78,74,70,64,60,70,49,50,54,52,7,44,51,52,24,50,55,48,48,59,73,77,37,94,70,53,72,68,58,51,53,44,55,50,50,50,47,55,51,30,54,52,38,25,69,76,62,75,30,63,72,59,16,53,54,50,44,52,48,37,52,74,72,57,77,104

pLDDT: mean 91.05, std 11.47, range [51.62, 98.44]

Sequence (95 aa):
MTNKDLMLKYIQKFRLECHYRLDMTASEYDQMPIHIYKGAHKGAFDEMMSEFELDSELQEKLNSIYDFFERIVVEKDNYNIADRLTVKAIEGGEF

Nearest PDB structures (foldseek):
  5wd8-assembly2_B  TM=3.404E-01  e=8.177E+00  Legionella pneumophila subsp. pneumophila ATCC 43290

Foldseek 3Di:
DDLLVLLVQLLVQLVVQLVVVVVVDDPVVPPDVLVSSVRSLVRSLVVSVVVDVDDPVSSVVSVVLSVQLSVCCVVVVDNVRSSVVSNVCSVVVVD

Secondary structure (DSSP, 8-state):
--HHHHHHHHHHHHHHHHHHHHHHS-TT--S-THHHHHHHHHHHHHHHHHHS---HHHHHHHHHHHHHHHHHHHHHT-HHHHHHHHHHHHHHT--

Radius of gyration: 13.13 Å; Cα contacts (8 Å, |Δi|>4): 61; chains: 1; bounding box: 32×25×34 Å

Organism: NCBI:txid39480